Protein AF-A0ABD5BQX8-F1 (afdb_m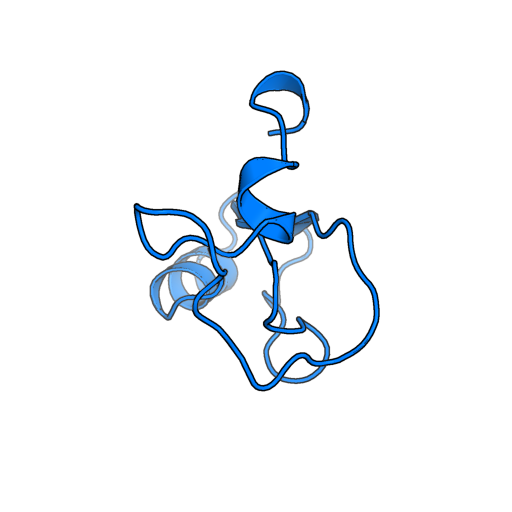onomer_lite)

Sequence (68 aa):
NDSGLMHVAAALNKPLIALYGPSSPDFTPPLSDKARVIRLISGYHKVRKGDAEQGYHQSLIDIQPQQV

Organism: Serratia marcescens (NCBI:txid615)

Structure (mmCIF, N/CA/C/O backbone):
data_AF-A0ABD5BQX8-F1
#
_entry.id   AF-A0ABD5BQX8-F1
#
loop_
_atom_site.group_PDB
_atom_site.id
_atom_site.type_symbol
_atom_site.label_atom_id
_atom_site.label_alt_id
_atom_site.label_comp_id
_atom_site.label_asym_id
_atom_site.label_entity_id
_atom_site.label_seq_id
_atom_site.pdbx_PDB_ins_code
_atom_site.Cartn_x
_atom_site.Cartn_y
_atom_site.Cartn_z
_atom_site.occupancy
_atom_site.B_iso_or_equiv
_atom_site.auth_seq_id
_atom_site.auth_comp_id
_atom_site.auth_asym_id
_atom_site.auth_atom_id
_atom_site.pdbx_PDB_model_num
ATOM 1 N N . ASN A 1 1 ? 6.286 1.759 2.895 1.00 90.38 1 ASN A N 1
ATOM 2 C CA . ASN A 1 1 ? 6.910 0.727 2.042 1.00 90.38 1 ASN A CA 1
ATOM 3 C C . ASN A 1 1 ? 6.407 -0.641 2.443 1.00 90.38 1 ASN A C 1
ATOM 5 O O . ASN A 1 1 ? 6.056 -0.820 3.604 1.00 90.38 1 ASN A O 1
ATOM 9 N N . ASP A 1 2 ? 6.402 -1.569 1.494 1.00 91.44 2 ASP A N 1
ATOM 10 C CA . ASP A 1 2 ? 6.133 -2.995 1.699 1.00 91.44 2 ASP A CA 1
ATOM 11 C C . ASP A 1 2 ? 7.246 -3.639 2.552 1.00 91.44 2 ASP A C 1
ATOM 13 O O . ASP A 1 2 ? 8.324 -3.974 2.059 1.00 91.44 2 ASP A O 1
ATOM 17 N N . SER A 1 3 ? 7.043 -3.682 3.872 1.00 93.62 3 SER A N 1
ATOM 18 C CA . SER A 1 3 ? 8.022 -4.169 4.853 1.00 93.62 3 SER A CA 1
ATOM 19 C C . SER A 1 3 ? 7.336 -4.805 6.063 1.00 93.62 3 SER A C 1
ATOM 21 O O . SER A 1 3 ? 6.154 -4.584 6.304 1.00 93.62 3 SER A O 1
ATOM 23 N N . GLY A 1 4 ? 8.074 -5.545 6.897 1.00 95.62 4 GLY A N 1
ATOM 24 C CA . GLY A 1 4 ? 7.496 -6.184 8.089 1.00 95.62 4 GLY A CA 1
ATOM 25 C C . GLY A 1 4 ? 6.789 -5.208 9.044 1.00 95.62 4 GLY A C 1
ATOM 26 O O . GLY A 1 4 ? 5.732 -5.526 9.587 1.00 95.62 4 GLY A O 1
ATOM 27 N N . LEU A 1 5 ? 7.309 -3.984 9.195 1.00 97.44 5 LEU A N 1
ATOM 28 C CA . LEU A 1 5 ? 6.701 -2.958 10.055 1.00 97.44 5 LEU A CA 1
ATOM 29 C C . LEU A 1 5 ? 5.335 -2.479 9.547 1.00 97.44 5 LEU A C 1
ATOM 31 O O . LEU A 1 5 ? 4.497 -2.072 10.350 1.00 97.44 5 LEU A O 1
ATOM 35 N N . MET A 1 6 ? 5.080 -2.578 8.240 1.00 97.69 6 MET A N 1
ATOM 36 C CA . MET A 1 6 ? 3.759 -2.328 7.664 1.00 97.69 6 MET A CA 1
ATOM 37 C C . MET A 1 6 ? 2.714 -3.275 8.273 1.00 97.69 6 MET A C 1
ATOM 39 O O . MET A 1 6 ? 1.646 -2.828 8.687 1.00 97.69 6 MET A O 1
ATOM 43 N N . HIS A 1 7 ? 3.035 -4.568 8.392 1.00 97.81 7 HIS A N 1
ATOM 44 C CA . HIS A 1 7 ? 2.123 -5.557 8.973 1.00 97.81 7 HIS A CA 1
ATOM 45 C C . HIS A 1 7 ? 1.910 -5.340 10.471 1.00 97.81 7 HIS A C 1
ATOM 47 O O . HIS A 1 7 ? 0.789 -5.484 10.948 1.00 97.81 7 HIS A O 1
ATOM 53 N N . VAL A 1 8 ? 2.950 -4.930 11.205 1.00 98.06 8 VAL A N 1
ATOM 54 C CA . VAL A 1 8 ? 2.819 -4.581 12.629 1.00 98.06 8 VAL A CA 1
ATOM 55 C C . VAL A 1 8 ? 1.855 -3.404 12.813 1.00 98.06 8 VAL A C 1
ATOM 57 O O . VAL A 1 8 ? 0.955 -3.471 13.647 1.00 98.06 8 VAL A O 1
ATOM 60 N N . ALA A 1 9 ? 1.988 -2.345 12.008 1.00 98.12 9 ALA A N 1
ATOM 61 C CA . ALA A 1 9 ? 1.081 -1.199 12.062 1.00 98.12 9 ALA A CA 1
ATOM 62 C C . ALA A 1 9 ? -0.370 -1.578 11.707 1.00 98.12 9 ALA A C 1
ATOM 64 O O . ALA A 1 9 ? -1.299 -1.138 12.391 1.00 98.12 9 ALA A O 1
ATOM 65 N N . ALA A 1 10 ? -0.557 -2.432 10.692 1.00 97.56 10 ALA A N 1
ATOM 66 C CA . ALA A 1 10 ? -1.867 -2.960 10.313 1.00 97.56 10 ALA A CA 1
ATOM 67 C C . ALA A 1 10 ? -2.499 -3.792 11.445 1.00 97.56 10 ALA A C 1
ATOM 69 O O . ALA A 1 10 ? -3.651 -3.556 11.806 1.00 97.56 10 ALA A O 1
ATOM 70 N N . ALA A 1 11 ? -1.730 -4.690 12.072 1.00 98.00 11 ALA A N 1
ATOM 71 C CA . ALA A 1 11 ? -2.185 -5.515 13.195 1.00 98.00 11 ALA A CA 1
ATOM 72 C C . ALA A 1 11 ? -2.570 -4.682 14.432 1.00 98.00 11 ALA A C 1
ATOM 74 O O . ALA A 1 11 ? -3.493 -5.032 15.161 1.00 98.00 11 ALA A O 1
ATOM 75 N N . LEU A 1 12 ? -1.904 -3.543 14.646 1.00 98.06 12 LEU A N 1
ATOM 76 C CA . LEU A 1 12 ? -2.239 -2.578 15.699 1.00 98.06 12 LEU A CA 1
ATOM 77 C C . LEU A 1 12 ? -3.390 -1.625 15.319 1.00 98.06 12 LEU A C 1
ATOM 79 O O . LEU A 1 12 ? -3.679 -0.686 16.067 1.00 98.06 12 LEU A O 1
ATOM 83 N N . ASN A 1 13 ? -4.029 -1.835 14.161 1.00 97.19 13 ASN A N 1
ATOM 84 C CA . ASN A 1 13 ? -5.117 -1.021 13.619 1.00 97.19 13 ASN A CA 1
ATOM 85 C C . ASN A 1 13 ? -4.803 0.490 13.608 1.00 97.19 13 ASN A C 1
ATOM 87 O O . ASN A 1 13 ? -5.646 1.339 13.948 1.00 97.19 13 ASN A O 1
ATOM 91 N N . LYS A 1 14 ? -3.552 0.827 13.270 1.00 98.19 14 LYS A N 1
ATOM 92 C CA . LYS A 1 14 ? -3.090 2.208 13.109 1.00 98.19 14 LYS A CA 1
ATOM 93 C C . LYS A 1 14 ? -3.373 2.689 11.681 1.00 98.19 14 LYS A C 1
ATOM 95 O O . LYS A 1 14 ? -3.230 1.898 10.752 1.00 98.19 14 LYS A O 1
ATOM 100 N N . PRO A 1 15 ? -3.743 3.970 11.486 1.00 97.88 15 PRO A N 1
ATOM 101 C CA . PRO A 1 15 ? -3.753 4.574 10.156 1.00 97.88 15 PRO A CA 1
ATOM 102 C C . PRO A 1 15 ? -2.399 4.376 9.468 1.00 97.88 15 PRO A C 1
ATOM 104 O O . PRO A 1 15 ? -1.357 4.630 10.074 1.00 97.88 15 PRO A O 1
ATOM 107 N N . LEU A 1 16 ? -2.419 3.894 8.226 1.00 97.50 16 LEU A N 1
ATOM 108 C CA . LEU A 1 16 ? -1.218 3.463 7.516 1.00 97.50 16 LEU A CA 1
ATOM 109 C C . LEU A 1 16 ? -1.334 3.768 6.023 1.00 97.50 16 LEU A C 1
ATOM 111 O O . LEU A 1 16 ? -2.317 3.401 5.384 1.00 97.50 16 LEU A O 1
ATOM 115 N N . ILE A 1 17 ? -0.287 4.361 5.451 1.00 97.56 17 ILE A N 1
ATOM 116 C CA . ILE A 1 17 ? -0.123 4.477 4.000 1.00 97.56 17 ILE A CA 1
ATOM 117 C C . ILE A 1 17 ? 1.018 3.555 3.570 1.00 97.56 17 ILE A C 1
ATOM 119 O O . ILE A 1 17 ? 2.174 3.736 3.961 1.00 97.56 17 ILE A O 1
ATOM 123 N N . ALA A 1 18 ? 0.693 2.544 2.769 1.00 97.00 18 ALA A N 1
ATOM 124 C CA . ALA A 1 18 ? 1.648 1.575 2.257 1.00 97.00 18 ALA A CA 1
ATOM 125 C C . ALA A 1 18 ? 2.008 1.899 0.801 1.00 97.00 18 ALA A C 1
ATOM 127 O O . ALA A 1 18 ? 1.195 1.748 -0.110 1.00 97.00 18 ALA A O 1
ATOM 128 N N . LEU A 1 19 ? 3.243 2.358 0.595 1.00 96.25 19 LEU A N 1
ATOM 129 C CA . LEU A 1 19 ? 3.804 2.627 -0.731 1.00 96.25 19 LEU A CA 1
ATOM 130 C C . LEU A 1 19 ? 4.368 1.339 -1.341 1.00 96.25 19 LEU A C 1
ATOM 132 O O . LEU A 1 19 ? 5.251 0.712 -0.741 1.00 96.25 19 LEU A O 1
ATOM 136 N N . TYR A 1 20 ? 3.870 0.978 -2.522 1.00 93.75 20 TYR A N 1
ATOM 137 C CA . TYR A 1 20 ? 4.331 -0.152 -3.325 1.00 93.75 20 TYR A CA 1
ATOM 138 C C . TYR A 1 20 ? 4.904 0.343 -4.651 1.00 93.75 20 TYR A C 1
ATOM 140 O O . TYR A 1 20 ? 4.405 1.291 -5.255 1.00 93.75 20 TYR A O 1
ATOM 148 N N . GLY A 1 21 ? 5.936 -0.348 -5.127 1.00 89.88 21 GLY A N 1
ATOM 149 C CA . GLY A 1 21 ? 6.508 -0.130 -6.451 1.00 89.88 21 GLY A CA 1
ATOM 150 C C . GLY A 1 21 ? 6.554 -1.438 -7.238 1.00 89.88 21 GLY A C 1
ATOM 151 O O . GLY A 1 21 ? 5.497 -1.919 -7.654 1.00 89.88 21 GLY A O 1
ATOM 152 N N . PRO A 1 22 ? 7.745 -2.046 -7.412 1.00 88.62 22 PRO A N 1
ATOM 153 C CA . PRO A 1 22 ? 7.891 -3.306 -8.143 1.00 88.62 22 PRO A CA 1
ATOM 154 C C . PRO A 1 22 ? 7.249 -4.503 -7.420 1.00 88.62 22 PRO A C 1
ATOM 156 O O . PRO A 1 22 ? 6.836 -5.459 -8.080 1.00 88.62 22 PRO A O 1
ATOM 159 N N . SER A 1 23 ? 7.129 -4.455 -6.084 1.00 87.75 23 SER A N 1
ATOM 160 C CA . SER A 1 23 ? 6.357 -5.439 -5.316 1.00 87.75 23 SER A CA 1
ATOM 161 C C . SER A 1 23 ? 4.849 -5.209 -5.464 1.00 87.75 23 SER A C 1
ATOM 163 O O . SER A 1 23 ? 4.401 -4.099 -5.761 1.00 87.75 23 SER A O 1
ATOM 165 N N . SER A 1 24 ? 4.066 -6.278 -5.289 1.00 88.88 24 SER A N 1
ATOM 166 C CA . SER A 1 24 ? 2.604 -6.249 -5.409 1.00 88.88 24 SER A CA 1
ATOM 167 C C . SER A 1 24 ? 1.951 -6.531 -4.054 1.00 88.88 24 SER A C 1
ATOM 169 O O . SER A 1 24 ? 2.417 -7.436 -3.358 1.00 88.88 24 SER A O 1
ATOM 171 N N . PRO A 1 25 ? 0.861 -5.830 -3.692 1.00 91.25 25 PRO A N 1
ATOM 172 C CA . PRO A 1 25 ? 0.098 -6.124 -2.481 1.00 91.25 25 PRO A CA 1
ATOM 173 C C . PRO A 1 25 ? -0.734 -7.413 -2.585 1.00 91.25 25 PRO A C 1
ATOM 175 O O . PRO A 1 25 ? -1.296 -7.829 -1.584 1.00 91.25 25 PRO A O 1
ATOM 178 N N . ASP A 1 26 ? -0.819 -8.057 -3.754 1.00 91.44 26 ASP A N 1
ATOM 179 C CA . ASP A 1 26 ? -1.738 -9.186 -3.993 1.00 91.44 26 ASP A CA 1
ATOM 180 C C . ASP A 1 26 ? -1.481 -10.404 -3.088 1.00 91.44 26 ASP A C 1
ATOM 182 O O . ASP A 1 26 ? -2.403 -11.161 -2.796 1.00 91.44 26 ASP A O 1
ATOM 186 N N . PHE A 1 27 ? -0.231 -10.607 -2.654 1.00 88.94 27 PHE A N 1
ATOM 187 C CA . PHE A 1 27 ? 0.149 -11.749 -1.814 1.00 88.94 27 PHE A CA 1
ATOM 188 C C . PHE A 1 27 ? 0.252 -11.392 -0.325 1.00 88.94 27 PHE A C 1
ATOM 190 O O . PHE A 1 27 ? -0.138 -12.185 0.529 1.00 88.94 27 PHE A O 1
ATOM 197 N N . THR A 1 28 ? 0.763 -10.201 -0.001 1.00 93.25 28 THR A N 1
ATOM 198 C CA . THR A 1 28 ? 0.968 -9.731 1.381 1.00 93.25 28 THR A CA 1
ATOM 199 C C . THR A 1 28 ? 0.445 -8.305 1.570 1.00 93.25 28 THR A C 1
ATOM 201 O O . THR A 1 28 ? 1.232 -7.377 1.786 1.00 93.25 28 THR A O 1
ATOM 204 N N . PRO A 1 29 ? -0.880 -8.090 1.489 1.00 95.44 29 PRO A N 1
ATOM 205 C CA . PRO A 1 29 ? -1.452 -6.769 1.705 1.00 95.44 29 PRO A CA 1
ATOM 206 C C . PRO A 1 29 ? -1.415 -6.385 3.197 1.00 95.44 29 PRO A C 1
ATOM 208 O O . PRO A 1 29 ? -1.385 -7.257 4.076 1.0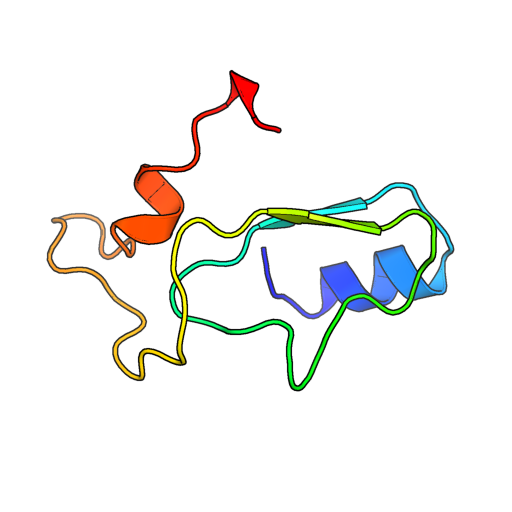0 95.44 29 PRO A O 1
ATOM 211 N N . PRO A 1 30 ? -1.461 -5.083 3.532 1.00 96.25 30 PRO A N 1
ATOM 212 C CA . PRO A 1 30 ? -1.756 -4.652 4.891 1.00 96.25 30 PRO A CA 1
ATOM 213 C C . PRO A 1 30 ? -3.217 -4.991 5.233 1.00 96.25 30 PRO A C 1
ATOM 215 O O . PRO A 1 30 ? -4.146 -4.397 4.695 1.00 96.25 30 PRO A O 1
ATOM 218 N N . LEU A 1 31 ? -3.425 -5.949 6.137 1.00 96.50 31 LEU A N 1
ATOM 219 C CA . LEU A 1 31 ? -4.754 -6.408 6.557 1.00 96.50 31 LEU A CA 1
ATOM 220 C C . LEU A 1 31 ? -5.368 -5.457 7.600 1.00 96.50 31 LEU A C 1
ATOM 222 O O . LEU A 1 31 ? -5.393 -5.756 8.791 1.00 96.50 31 LEU A O 1
ATOM 226 N N . SER A 1 32 ? -5.806 -4.275 7.162 1.00 96.69 32 SER A N 1
ATOM 227 C CA . SER A 1 32 ? -6.480 -3.280 8.005 1.00 96.69 32 SER A CA 1
ATOM 228 C C . SER A 1 32 ? -7.369 -2.359 7.170 1.00 96.69 32 SER A C 1
ATOM 230 O O . SER A 1 32 ? -6.918 -1.826 6.159 1.00 96.69 32 SER A O 1
ATOM 232 N N . ASP A 1 33 ? -8.583 -2.072 7.645 1.00 96.62 33 ASP A N 1
ATOM 233 C CA . ASP A 1 33 ? -9.513 -1.133 6.988 1.00 96.62 33 ASP A CA 1
ATOM 234 C C . ASP A 1 33 ? -9.017 0.324 7.006 1.00 96.62 33 ASP A C 1
ATOM 236 O O . ASP A 1 33 ? -9.533 1.183 6.293 1.00 96.62 33 ASP A O 1
ATOM 240 N N . LYS A 1 34 ? -8.009 0.623 7.836 1.00 97.12 34 LYS A N 1
ATOM 241 C CA . LYS A 1 34 ? -7.363 1.941 7.925 1.00 97.12 34 LYS A CA 1
ATOM 242 C C . LYS A 1 34 ? -6.095 2.039 7.079 1.00 97.12 34 LYS A C 1
ATOM 244 O O . LYS A 1 34 ? -5.393 3.052 7.153 1.00 97.12 34 LYS A O 1
ATOM 249 N N . ALA A 1 35 ? -5.769 0.988 6.329 1.00 97.25 35 ALA A N 1
ATOM 250 C CA . ALA A 1 35 ? -4.637 0.987 5.426 1.00 97.25 35 ALA A CA 1
ATOM 251 C C . ALA A 1 35 ? -5.050 1.512 4.048 1.00 97.25 35 ALA A C 1
ATOM 253 O O . ALA A 1 35 ? -6.044 1.085 3.466 1.00 97.25 35 ALA A O 1
ATOM 254 N N . ARG A 1 36 ? -4.237 2.411 3.495 1.00 97.44 36 ARG A N 1
ATOM 255 C CA . ARG A 1 36 ? -4.344 2.867 2.110 1.00 97.44 36 ARG A CA 1
ATOM 256 C C . ARG A 1 36 ? -3.096 2.447 1.349 1.00 97.44 36 ARG A C 1
ATOM 258 O O . ARG A 1 36 ? -1.980 2.757 1.760 1.00 97.44 36 ARG A O 1
ATOM 265 N N . VAL A 1 37 ? -3.284 1.752 0.234 1.00 96.06 37 VAL A N 1
ATOM 266 C CA . VAL A 1 37 ? -2.190 1.340 -0.651 1.00 96.06 37 VAL A CA 1
ATOM 267 C C . VAL A 1 37 ? -2.033 2.366 -1.771 1.00 96.06 37 VAL A C 1
ATOM 269 O O . VAL A 1 37 ? -3.014 2.737 -2.410 1.00 96.06 37 VAL A O 1
ATOM 272 N N . ILE A 1 38 ? -0.801 2.819 -2.014 1.00 95.81 38 ILE A N 1
ATOM 273 C CA . ILE A 1 38 ? -0.450 3.654 -3.170 1.00 95.81 38 ILE A CA 1
ATOM 274 C C . ILE A 1 38 ? 0.511 2.868 -4.049 1.00 95.81 38 ILE A C 1
ATOM 276 O O . ILE A 1 38 ? 1.566 2.422 -3.590 1.00 95.81 38 ILE A O 1
ATOM 280 N N . ARG A 1 39 ? 0.136 2.712 -5.318 1.00 93.62 39 ARG A N 1
ATOM 281 C CA . ARG A 1 39 ? 0.921 2.014 -6.330 1.00 93.62 39 ARG A CA 1
ATOM 282 C C . ARG A 1 39 ? 0.592 2.575 -7.710 1.00 93.62 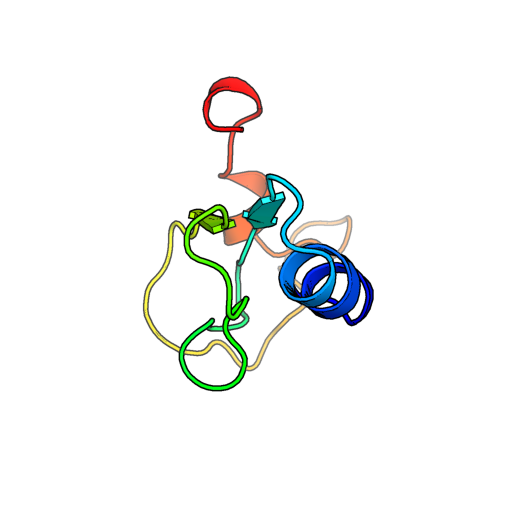39 ARG A C 1
ATOM 284 O O . ARG A 1 39 ? -0.581 2.675 -8.053 1.00 93.62 39 ARG A O 1
ATOM 291 N N . LEU A 1 40 ? 1.617 2.924 -8.487 1.00 91.19 40 LEU A N 1
ATOM 292 C CA . LEU A 1 40 ? 1.457 3.559 -9.806 1.00 91.19 40 LEU A CA 1
ATOM 293 C C . LEU A 1 40 ? 1.634 2.594 -10.989 1.00 91.19 40 LEU A C 1
ATOM 295 O O . LEU A 1 40 ? 1.480 2.997 -12.136 1.00 91.19 40 LEU A O 1
ATOM 299 N N . ILE A 1 41 ? 1.954 1.325 -10.723 1.00 87.94 41 ILE A N 1
ATOM 300 C CA . ILE A 1 41 ? 2.185 0.299 -11.747 1.00 87.94 41 ILE A CA 1
ATOM 301 C C . ILE A 1 41 ? 1.377 -0.972 -11.464 1.00 87.94 41 ILE A C 1
ATOM 303 O O . ILE A 1 41 ? 1.036 -1.266 -10.316 1.00 87.94 41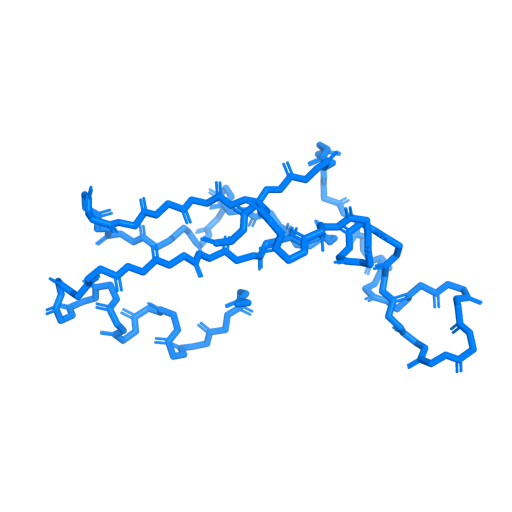 ILE A O 1
ATOM 307 N N . SER A 1 42 ? 1.101 -1.745 -12.515 1.00 77.94 42 SER A N 1
ATOM 308 C CA . SER A 1 42 ? 0.425 -3.047 -12.461 1.00 77.94 42 SER A CA 1
ATOM 309 C C . SER A 1 42 ? 1.387 -4.197 -12.773 1.00 77.94 42 SER A C 1
ATOM 311 O O . SER A 1 42 ? 2.297 -4.029 -13.577 1.00 77.94 42 SER A O 1
ATOM 313 N N . GLY A 1 43 ? 1.138 -5.388 -12.217 1.00 70.62 43 GLY A N 1
ATOM 314 C CA . GLY A 1 43 ? 1.960 -6.584 -12.454 1.00 70.62 43 GLY A CA 1
ATOM 315 C C . GLY A 1 43 ? 3.191 -6.675 -11.543 1.00 70.62 43 GLY A C 1
ATOM 316 O O . GLY A 1 43 ? 3.622 -5.688 -10.956 1.00 70.62 43 GLY A O 1
ATOM 317 N N . TYR A 1 44 ? 3.731 -7.880 -11.349 1.00 64.62 44 TYR A N 1
ATOM 318 C CA . TYR A 1 44 ? 4.905 -8.099 -10.497 1.00 64.62 44 TYR A CA 1
ATOM 319 C C . TYR A 1 44 ? 6.198 -7.936 -11.301 1.00 64.62 44 TYR A C 1
ATOM 321 O O . TYR A 1 44 ? 6.431 -8.674 -12.260 1.00 64.62 44 TYR A O 1
ATOM 329 N N . HIS A 1 45 ? 7.074 -7.024 -10.875 1.00 70.81 45 HIS A N 1
ATOM 330 C CA . HIS A 1 45 ? 8.382 -6.837 -11.498 1.00 70.81 45 HIS A CA 1
ATOM 331 C C . HIS A 1 45 ? 9.466 -7.499 -10.638 1.00 70.81 45 HIS A C 1
ATOM 333 O O . HIS A 1 45 ? 9.725 -7.096 -9.504 1.00 70.81 45 HIS A O 1
ATOM 339 N N . LYS A 1 46 ? 10.120 -8.539 -11.181 1.00 59.75 46 LYS A N 1
ATOM 340 C CA . LYS A 1 46 ? 11.219 -9.254 -10.498 1.00 59.75 46 LYS A CA 1
ATOM 341 C C . LYS A 1 46 ? 12.417 -8.348 -10.204 1.00 59.75 46 LYS A C 1
ATOM 343 O O . LYS A 1 46 ? 13.112 -8.565 -9.213 1.00 59.75 46 LYS A O 1
ATOM 348 N N . VAL A 1 47 ? 12.663 -7.361 -11.062 1.00 67.19 47 VAL A N 1
ATOM 349 C CA . VAL A 1 47 ? 13.753 -6.401 -10.895 1.00 67.19 47 VAL A CA 1
ATOM 350 C C . VAL A 1 47 ? 13.298 -5.327 -9.910 1.00 67.19 47 VAL A C 1
ATOM 352 O O . VAL A 1 47 ? 12.435 -4.511 -10.207 1.00 67.19 47 VAL A O 1
ATOM 355 N N . ARG A 1 48 ? 13.852 -5.373 -8.695 1.00 62.12 48 ARG A N 1
ATOM 356 C CA . ARG A 1 48 ? 13.492 -4.459 -7.594 1.00 62.12 48 ARG A CA 1
ATOM 357 C C . ARG A 1 48 ? 14.374 -3.212 -7.520 1.00 62.12 48 ARG A C 1
ATOM 359 O O . ARG A 1 48 ? 14.048 -2.289 -6.782 1.00 62.12 48 ARG A O 1
ATOM 366 N N . LYS A 1 49 ? 15.480 -3.205 -8.264 1.00 62.19 49 LYS A N 1
ATOM 367 C CA . LYS A 1 49 ? 16.441 -2.108 -8.351 1.00 62.19 49 LYS A CA 1
ATOM 368 C C . LYS A 1 49 ? 16.220 -1.422 -9.695 1.00 62.19 49 LYS A C 1
ATOM 370 O O . LYS A 1 49 ? 16.317 -2.096 -10.712 1.00 62.19 49 LYS A O 1
ATOM 375 N N . GLY A 1 50 ? 15.831 -0.152 -9.695 1.00 61.75 50 GLY A N 1
ATOM 376 C CA . GLY A 1 50 ? 15.700 0.585 -10.952 1.00 61.75 50 GLY A CA 1
ATOM 377 C C . GLY A 1 50 ? 17.063 0.964 -11.515 1.00 61.75 50 GLY A C 1
ATOM 378 O O . GLY A 1 50 ? 18.061 0.950 -10.792 1.00 61.75 50 GLY A O 1
ATOM 379 N N . ASP A 1 51 ? 17.073 1.352 -12.786 1.00 63.41 51 ASP A N 1
ATOM 380 C CA . ASP A 1 51 ? 18.270 1.796 -13.513 1.00 63.41 51 ASP A CA 1
ATOM 381 C C . ASP A 1 51 ? 18.760 3.190 -13.067 1.00 63.41 51 ASP A C 1
ATOM 383 O O . ASP A 1 51 ? 19.752 3.704 -13.577 1.00 63.41 51 ASP A O 1
ATOM 387 N N . ALA A 1 52 ? 18.069 3.818 -12.107 1.00 62.31 52 ALA A N 1
ATOM 388 C CA . ALA A 1 52 ? 18.463 5.089 -11.517 1.00 62.31 52 ALA A CA 1
ATOM 389 C C . ALA A 1 52 ? 19.768 4.939 -10.717 1.00 62.31 52 ALA A C 1
ATOM 391 O O . ALA A 1 52 ? 19.958 3.945 -10.015 1.00 62.31 52 ALA A O 1
ATOM 392 N N . GLU A 1 53 ? 20.629 5.963 -10.736 1.00 60.47 53 GLU A N 1
ATOM 393 C CA . GLU A 1 53 ? 21.951 5.940 -10.079 1.00 60.47 53 GLU A CA 1
ATOM 394 C C . GLU A 1 53 ? 21.910 5.540 -8.594 1.00 60.47 53 GLU A C 1
ATOM 396 O O . GLU A 1 53 ? 22.850 4.952 -8.064 1.00 60.47 53 GLU A O 1
ATOM 401 N N . GLN A 1 54 ? 20.794 5.816 -7.919 1.00 70.25 54 GLN A N 1
ATOM 402 C CA . GLN A 1 54 ? 20.588 5.541 -6.495 1.00 70.25 54 GLN A CA 1
ATOM 403 C C . GLN A 1 54 ? 20.025 4.133 -6.217 1.00 70.25 54 GLN A C 1
ATOM 405 O O . GLN A 1 54 ? 19.894 3.727 -5.064 1.00 70.25 54 GLN A O 1
ATOM 410 N N . GLY A 1 55 ? 19.681 3.370 -7.260 1.00 75.94 55 GLY A N 1
ATOM 411 C CA . GLY A 1 55 ? 19.128 2.018 -7.170 1.00 75.94 55 GLY A CA 1
ATOM 412 C C . GLY A 1 55 ? 17.637 1.942 -6.823 1.00 75.94 55 GLY A C 1
ATOM 413 O O . GLY A 1 55 ? 17.115 0.843 -6.627 1.00 75.94 55 GLY A O 1
ATOM 414 N N . TYR A 1 56 ? 16.933 3.074 -6.752 1.00 82.88 56 TYR A N 1
ATOM 415 C CA . TYR A 1 56 ? 15.483 3.100 -6.560 1.00 82.88 56 TYR A CA 1
ATOM 416 C C . TYR A 1 56 ? 14.746 2.711 -7.841 1.00 82.88 56 TYR A C 1
ATOM 418 O O . TYR A 1 56 ? 15.165 3.045 -8.946 1.00 82.88 56 TYR A O 1
ATOM 426 N N . HIS A 1 57 ? 13.624 2.008 -7.697 1.00 86.44 57 HIS A N 1
ATOM 427 C CA . HIS A 1 57 ? 12.743 1.705 -8.821 1.00 86.44 57 HIS A CA 1
ATOM 428 C C . HIS A 1 57 ? 11.909 2.939 -9.194 1.00 86.44 57 HIS A C 1
ATOM 430 O O . HIS A 1 57 ? 11.327 3.566 -8.306 1.00 86.44 57 HIS A O 1
ATOM 436 N N . GLN A 1 58 ? 11.799 3.250 -10.492 1.00 86.75 58 GLN A N 1
ATOM 437 C CA . GLN A 1 58 ? 11.130 4.465 -10.988 1.00 86.75 58 GLN A CA 1
ATOM 438 C C . GLN A 1 58 ? 9.700 4.613 -10.450 1.00 86.75 58 GLN A C 1
ATOM 440 O O . GLN A 1 58 ? 9.314 5.678 -9.993 1.00 86.75 58 GLN A O 1
ATOM 445 N N . SER A 1 59 ? 8.960 3.508 -10.349 1.00 89.44 59 SER A N 1
ATOM 446 C CA . SER A 1 59 ? 7.593 3.513 -9.813 1.00 89.44 59 SER A CA 1
ATOM 447 C C . SER A 1 59 ? 7.452 4.025 -8.373 1.00 89.44 59 SER A C 1
ATOM 449 O O . SER A 1 59 ? 6.343 4.350 -7.970 1.00 89.44 59 SER A O 1
ATOM 451 N N . LEU A 1 60 ? 8.520 3.993 -7.563 1.00 90.50 60 LEU A N 1
ATOM 452 C CA . LEU A 1 60 ? 8.526 4.595 -6.223 1.00 90.50 60 LEU A CA 1
ATOM 453 C C . LEU A 1 60 ? 8.933 6.069 -6.273 1.00 90.50 60 LEU A C 1
ATOM 455 O O . LEU A 1 60 ? 8.423 6.845 -5.476 1.00 90.50 60 LEU A O 1
ATOM 459 N N . ILE A 1 61 ? 9.824 6.443 -7.196 1.00 90.38 61 ILE A N 1
ATOM 460 C CA . ILE A 1 61 ? 10.232 7.838 -7.427 1.00 90.38 61 ILE A CA 1
ATOM 461 C C . ILE A 1 61 ? 9.047 8.663 -7.943 1.00 90.38 61 ILE A C 1
ATOM 463 O O . ILE A 1 61 ? 8.866 9.810 -7.545 1.00 90.38 61 ILE A O 1
ATOM 467 N N . ASP A 1 62 ? 8.218 8.066 -8.797 1.00 92.25 62 ASP A N 1
ATOM 468 C CA . ASP A 1 62 ? 7.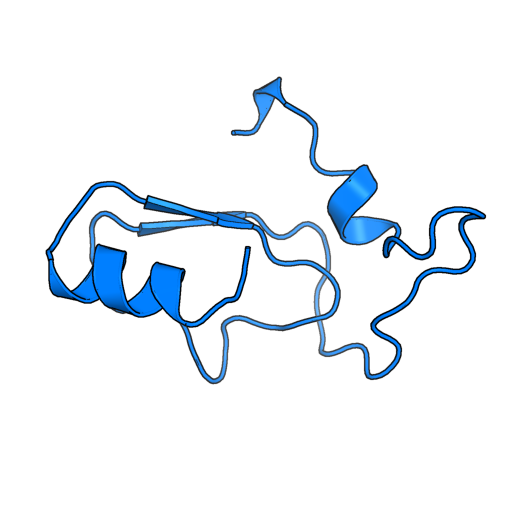067 8.741 -9.392 1.00 92.25 62 ASP A CA 1
ATOM 469 C C . ASP A 1 62 ? 5.967 9.058 -8.365 1.00 92.25 62 ASP A C 1
ATOM 471 O O . ASP A 1 62 ? 5.143 9.938 -8.620 1.00 92.25 62 ASP A O 1
ATOM 475 N N . ILE A 1 63 ? 5.963 8.400 -7.195 1.00 93.94 63 ILE A N 1
ATOM 476 C CA . ILE A 1 63 ? 5.047 8.728 -6.096 1.00 93.94 63 ILE A CA 1
ATOM 477 C C . ILE A 1 63 ? 5.467 10.069 -5.493 1.00 93.94 63 ILE A C 1
ATOM 479 O O . ILE A 1 63 ? 6.453 10.166 -4.763 1.00 93.94 63 ILE A O 1
ATOM 483 N N . GLN A 1 64 ? 4.684 11.105 -5.777 1.00 94.50 64 GLN A N 1
ATOM 484 C CA . GLN A 1 64 ? 4.956 12.455 -5.305 1.00 94.50 64 GLN A CA 1
ATOM 485 C C . GLN A 1 64 ? 4.531 12.632 -3.841 1.00 94.50 64 GLN A C 1
ATOM 487 O O . GLN A 1 64 ? 3.505 12.076 -3.436 1.00 94.50 64 GLN A O 1
ATOM 492 N N . PRO A 1 65 ? 5.238 13.460 -3.046 1.00 95.44 65 PRO A N 1
ATOM 493 C CA . PRO A 1 65 ? 4.894 13.700 -1.644 1.00 95.44 65 PRO A CA 1
ATOM 494 C C . PRO A 1 65 ? 3.447 14.150 -1.415 1.00 95.44 65 PRO A C 1
ATOM 496 O O . PRO A 1 65 ? 2.854 13.791 -0.410 1.00 95.44 65 PRO A O 1
ATOM 499 N N . GLN A 1 66 ? 2.846 14.883 -2.355 1.00 95.75 66 GLN A N 1
ATOM 500 C CA . GLN A 1 66 ? 1.457 15.353 -2.271 1.00 95.75 66 GLN A CA 1
ATOM 501 C C . GLN A 1 66 ? 0.427 14.218 -2.350 1.00 95.75 66 GLN A C 1
ATOM 503 O O . GLN A 1 66 ? -0.739 14.419 -2.018 1.00 95.75 66 GLN A O 1
ATOM 508 N N . GLN A 1 67 ? 0.830 13.039 -2.827 1.00 91.06 67 GLN A N 1
ATOM 509 C CA . GLN A 1 67 ? -0.024 11.859 -2.872 1.00 91.06 67 GLN A CA 1
ATOM 510 C C . GLN A 1 67 ? -0.016 11.095 -1.547 1.00 91.06 67 GLN A C 1
ATOM 512 O O . GLN A 1 67 ? -0.855 10.213 -1.385 1.00 91.06 67 GLN A O 1
ATOM 517 N N . VAL A 1 68 ? 0.903 11.382 -0.622 1.00 90.44 68 VAL A N 1
ATOM 518 C CA . VAL A 1 68 ? 1.036 10.687 0.668 1.00 90.44 68 VAL A CA 1
ATOM 519 C C . VAL A 1 68 ? 0.337 11.497 1.747 1.00 90.44 68 VAL A C 1
ATOM 521 O O . VAL A 1 68 ? -0.619 10.934 2.328 1.00 90.44 68 VAL A O 1
#

pLDDT: 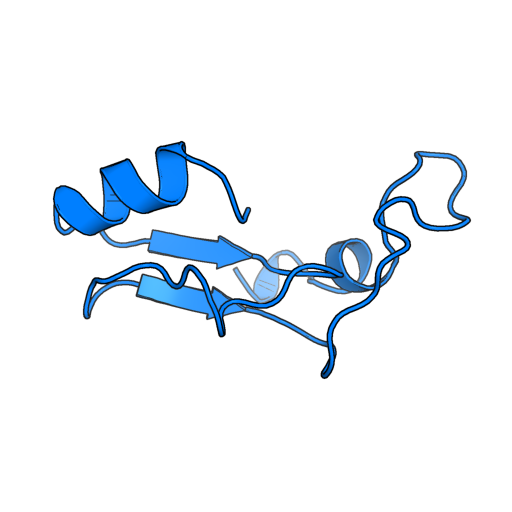mean 88.18, std 11.89, range [59.75, 98.19]

Foldseek 3Di:
DPDPVLQVCLVVQHQEEAEDELDDCPPPPSNHPNYDYDWDDDDHDPQQFPPDPVRHNVRRVPPDPVND

Secondary structure (DSSP, 8-state):
--SHHHHHHHHTT--EEEE-SSS-TTTS----TTEEEE-S--S--S--S-SSTT---HHHHTS-GGG-

Radius of gyration: 12.34 Å; chains: 1; bounding box: 32×27×29 Å

InterPro domains:
  IPR002201 Glycosyl transferase, family 9 [PF01075] (1-57)
  IPR051199 Lipopolysaccharide/Lipooligosaccharide Heptosyltransferase [PTHR30160] (1-68)